Protein 4TTN (pdb70)

Structure (mmCIF, N/CA/C/O backbone):
data_4TTN
#
_entry.id   4TTN
#
_cell.length_a   22.186
_cell.length_b   25.923
_cell.length_c   37.713
_cell.angle_alpha   93.80
_cell.angle_beta   106.59
_cell.angle_gamma   99.91
#
_symmetry.space_group_name_H-M   'P -1'
#
loop_
_entity.id
_entity.type
_entity.pdbx_description
1 polymer Kalata-B1
2 polymer 'D-kalata B1'
3 non-polymer (4S)-2-METHYL-2,4-PENTANEDIOL
4 water water
#
loop_
_atom_site.group_PDB
_atom_site.id
_atom_site.type_symbol
_atom_site.label_atom_id
_atom_site.label_alt_id
_atom_site.label_comp_id
_atom_site.label_asym_id
_atom_site.label_entity_id
_atom_site.label_seq_id
_atom_site.pdbx_PDB_ins_code
_atom_site.Cartn_x
_atom_site.Cartn_y
_atom_site.Cartn_z
_atom_site.occupancy
_atom_site.B_iso_or_equiv
_atom_site.auth_seq_id
_atom_site.auth_comp_id
_atom_site.auth_asym_id
_atom_site.auth_atom_id
_atom_site.pdbx_PDB_model_num
ATOM 1 N N . GLY A 1 1 ? 9.528 25.156 76.655 1.00 12.38 1 GLY A N 1
ATOM 2 C CA . GLY A 1 1 ? 9.200 25.146 75.242 1.00 13.95 1 GLY A CA 1
ATOM 3 C C . GLY A 1 1 ? 9.653 23.897 74.509 1.00 11.12 1 GLY A C 1
ATOM 4 O O . GLY A 1 1 ? 9.292 23.683 73.354 1.00 13.76 1 GLY A O 1
ATOM 5 N N . LEU A 1 2 ? 10.444 23.067 75.180 1.00 9.42 2 LEU A N 1
ATOM 6 C CA . LEU A 1 2 ? 10.981 21.855 74.564 1.00 10.46 2 LEU A CA 1
ATOM 7 C C . LEU A 1 2 ? 10.152 20.629 74.930 1.00 8.31 2 LEU A C 1
ATOM 8 O O . LEU A 1 2 ? 9.861 20.412 76.101 1.00 7.92 2 LEU A O 1
ATOM 13 N N . PRO A 1 3 ? 9.791 19.808 73.933 1.00 8.46 3 PRO A N 1
ATOM 14 C CA . PRO A 1 3 ? 8.958 18.629 74.186 1.00 8.41 3 PRO A CA 1
ATOM 15 C C . PRO A 1 3 ? 9.802 17.439 74.649 1.00 6.96 3 PRO A C 1
ATOM 16 O O . PRO A 1 3 ? 9.914 16.425 73.962 1.00 8.36 3 PRO A O 1
ATOM 20 N N . VAL A 1 4 ? 10.379 17.589 75.834 1.00 7.53 4 VAL A N 1
ATOM 21 C CA . VAL A 1 4 ? 11.378 16.667 76.332 1.00 7.08 4 VAL A CA 1
ATOM 22 C C . VAL A 1 4 ? 10.943 16.074 77.667 1.00 7.17 4 VAL A C 1
ATOM 23 O O . VAL A 1 4 ? 11.775 15.631 78.466 1.00 9.98 4 VAL A O 1
ATOM 27 N N . CYS A 1 5 ? 9.633 16.03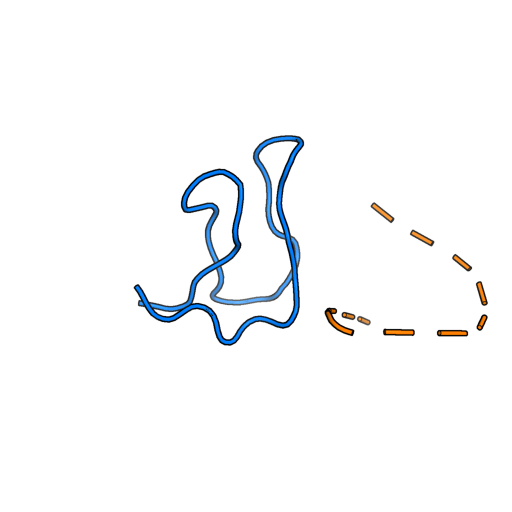4 77.880 1.00 6.41 5 CYS A N 1
ATOM 28 C CA . CYS A 1 5 ? 9.070 15.517 79.116 1.00 6.89 5 CYS A CA 1
ATOM 29 C C . CYS A 1 5 ? 8.618 14.067 79.020 1.00 7.29 5 CYS A C 1
ATOM 30 O O . CYS A 1 5 ? 8.267 13.489 80.048 1.00 8.56 5 CYS A O 1
ATOM 33 N N . ALA A 1 6 ? 8.611 13.494 77.813 1.00 6.32 6 ALA A N 1
ATOM 34 C CA . ALA A 1 6 ? 8.091 12.138 77.618 1.00 6.85 6 ALA A CA 1
ATOM 35 C C . ALA A 1 6 ? 6.672 12.042 78.191 1.00 6.68 6 ALA A C 1
ATOM 36 O O . ALA A 1 6 ? 6.315 11.090 78.889 1.00 6.95 6 ALA A O 1
ATOM 38 N N . GLU A 1 7 ? 5.857 13.042 77.874 1.00 6.66 7 GLU A N 1
ATOM 39 C CA . GLU A 1 7 ? 4.523 13.132 78.438 1.00 6.28 7 GLU A CA 1
ATOM 40 C C . GLU A 1 7 ? 3.643 13.980 77.547 1.00 6.21 7 GLU A C 1
ATOM 41 O O . GLU A 1 7 ? 4.057 15.056 77.087 1.00 6.43 7 GLU A O 1
ATOM 47 N N . THR A 1 8 ? 2.423 13.506 77.316 1.00 5.39 8 THR A N 1
ATOM 48 C CA . THR A 1 8 ? 1.381 14.315 76.700 1.00 6.82 8 THR A CA 1
ATOM 49 C C . THR A 1 8 ? 0.398 14.778 77.771 1.00 5.83 8 THR A C 1
ATOM 50 O O . THR A 1 8 ? 0.363 14.241 78.884 1.00 6.94 8 THR A O 1
ATOM 54 N N . CYS A 1 9 ? -0.402 15.782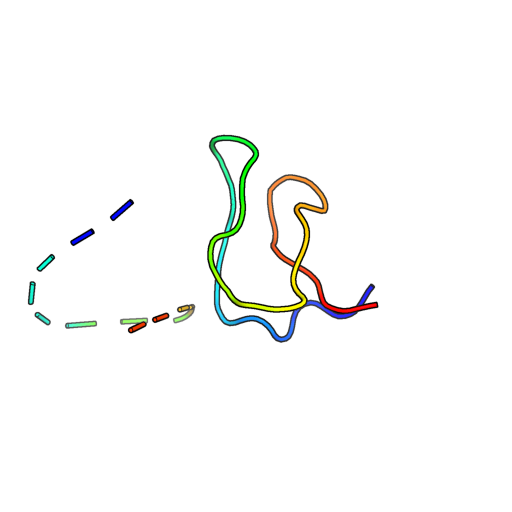 77.426 1.00 5.57 9 CYS A N 1
ATOM 55 C CA . CYS A 1 9 ? -1.356 16.352 78.372 1.00 6.72 9 CYS A CA 1
ATOM 56 C C . CYS A 1 9 ? -2.672 16.649 77.673 1.00 5.52 9 CYS A C 1
ATOM 57 O O . CYS A 1 9 ? -3.158 17.785 77.666 1.00 6.41 9 CYS A O 1
ATOM 60 N N . VAL A 1 10 ? -3.265 15.617 77.089 1.00 6.36 10 VAL A N 1
ATOM 61 C CA . VAL A 1 10 ? -4.536 15.796 76.412 1.00 6.82 10 VAL A CA 1
ATOM 62 C C . VAL A 1 10 ? -5.572 16.420 77.342 1.00 6.75 10 VAL A C 1
ATOM 63 O O . VAL A 1 10 ? -6.327 17.300 76.935 1.00 6.89 10 VAL A O 1
ATOM 67 N N . GLY A 1 11 ? -5.572 16.004 78.603 1.00 7.12 11 GLY A N 1
ATOM 68 C CA . GLY A 1 11 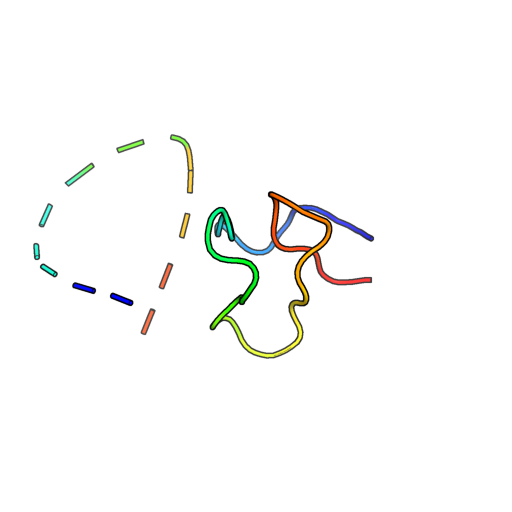? -6.498 16.552 79.580 1.00 9.12 11 GLY A CA 1
ATOM 69 C C . GLY A 1 11 ? -6.150 17.925 80.133 1.00 9.26 11 GLY A C 1
ATOM 70 O O . GLY A 1 11 ? -6.915 18.479 80.924 1.00 10.90 11 GLY 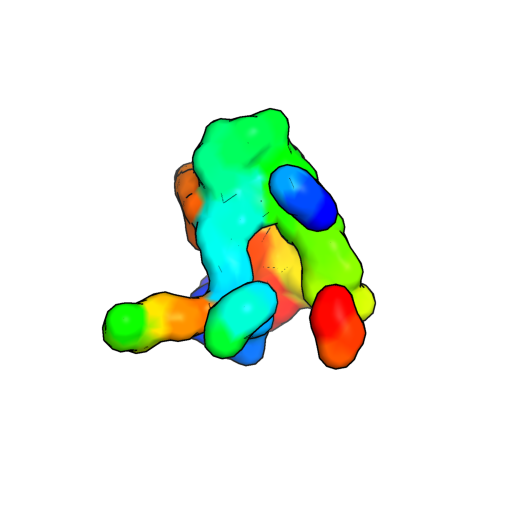A O 1
ATOM 71 N N . GLY A 1 12 ? -5.005 18.476 79.734 1.00 7.44 12 GLY A N 1
ATOM 72 C CA . GLY A 1 12 ? -4.635 19.838 80.096 1.00 8.71 12 GLY A CA 1
ATOM 73 C C . GLY A 1 12 ? -3.583 19.987 81.177 1.00 9.04 12 GLY A C 1
ATOM 74 O O . GLY A 1 12 ? -3.151 21.102 81.463 1.00 10.00 12 GLY A O 1
ATOM 75 N N . THR A 1 13 ? -3.165 18.877 81.779 1.00 8.42 13 THR A N 1
ATOM 76 C CA A THR A 1 13 ? -2.227 18.904 82.899 0.63 10.38 13 THR A CA 1
ATOM 77 C CA B THR A 1 13 ? -2.182 18.943 82.856 0.37 10.38 13 THR A CA 1
ATOM 78 C C . THR A 1 13 ? -1.065 17.928 82.691 1.00 8.18 13 THR A C 1
ATOM 79 O O . THR A 1 13 ? -1.274 16.801 82.236 1.00 10.82 13 THR A O 1
ATOM 86 N N . CYS A 1 14 ? 0.136 18.361 83.045 1.00 7.87 14 CYS A N 1
ATOM 87 C CA . CYS A 1 14 ? 1.325 17.522 83.061 1.00 7.77 14 CYS A CA 1
ATOM 88 C C . CYS A 1 14 ? 1.692 17.187 84.482 1.00 7.99 14 CYS A C 1
ATOM 89 O O . CYS A 1 14 ? 1.556 18.037 85.370 1.00 9.87 14 CYS A O 1
ATOM 92 N N . ASN A 1 15 ? 2.205 15.977 84.686 1.00 8.42 15 ASN A N 1
ATOM 93 C CA . ASN A 1 15 ? 2.605 15.536 86.012 1.00 8.96 15 ASN A CA 1
ATOM 94 C C . ASN A 1 15 ? 4.115 15.501 86.214 1.00 9.28 15 ASN A C 1
ATOM 95 O O . ASN A 1 15 ? 4.578 15.375 87.343 1.00 12.63 15 ASN A O 1
ATOM 100 N N . THR A 1 16 ? 4.892 15.633 85.145 1.00 8.17 16 THR A N 1
ATOM 101 C CA . THR A 1 16 ? 6.347 15.606 85.273 1.00 9.51 16 THR A CA 1
ATOM 102 C C . THR A 1 16 ? 6.852 16.920 85.880 1.00 9.51 16 THR A C 1
ATOM 103 O O . THR A 1 16 ? 6.491 18.002 85.416 1.00 9.34 16 THR A O 1
ATOM 107 N N . PRO A 1 17 ? 7.683 16.841 86.934 1.00 9.30 17 PRO A N 1
ATO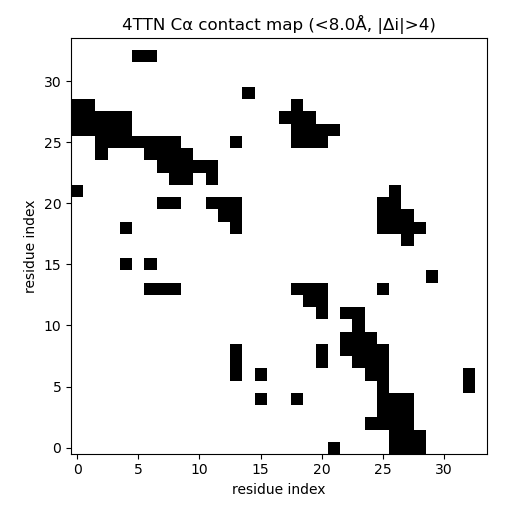M 108 C CA . PRO A 1 17 ? 8.204 18.066 87.553 1.00 9.89 17 PRO 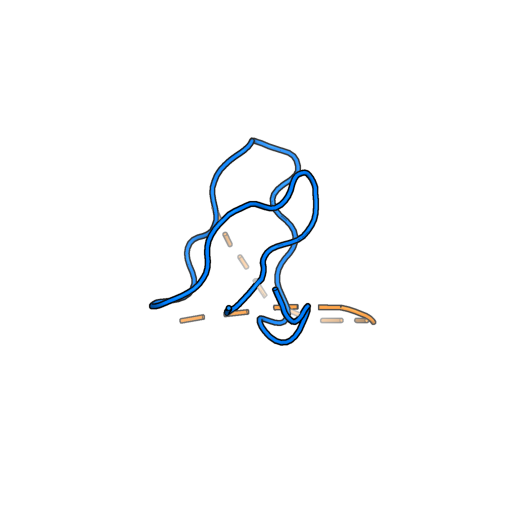A CA 1
ATOM 109 C C . PRO A 1 17 ? 8.891 18.978 86.549 1.00 10.00 17 PRO A C 1
ATOM 110 O O . PRO A 1 17 ? 9.711 18.515 85.755 1.00 11.59 17 PRO A O 1
ATOM 114 N N . GLY A 1 18 ? 8.539 20.256 86.572 1.00 8.97 18 GLY A N 1
ATOM 115 C CA . GLY A 1 18 ? 9.159 21.228 85.695 1.00 11.12 18 GLY A CA 1
ATOM 116 C C . GLY A 1 18 ? 8.509 21.346 84.325 1.00 10.04 18 GLY A C 1
ATOM 117 O O . GLY A 1 18 ? 8.866 22.229 83.544 1.00 12.00 18 GLY A O 1
ATOM 118 N N . CYS A 1 19 ? 7.560 20.463 84.026 1.00 8.09 19 CYS A N 1
ATOM 119 C CA . CYS A 1 19 ? 6.877 20.495 82.741 1.00 7.06 19 CYS A CA 1
ATOM 120 C C . CYS A 1 19 ? 5.505 21.118 82.853 1.00 8.32 19 CYS A C 1
ATOM 121 O O . CYS A 1 19 ? 4.841 21.019 83.888 1.00 9.65 19 CYS A O 1
ATOM 124 N N . THR A 1 20 ? 5.077 21.747 81.772 1.00 7.15 20 THR A N 1
ATOM 125 C CA A THR A 1 20 ? 3.776 22.412 81.694 0.66 7.12 20 THR A CA 1
ATOM 126 C CA B THR A 1 20 ? 3.745 22.296 81.748 0.34 7.23 20 THR A CA 1
ATOM 127 C C . THR A 1 20 ? 3.111 22.037 80.379 1.00 6.42 20 THR A C 1
ATOM 128 O O . THR A 1 20 ? 3.788 21.626 79.441 1.00 6.46 20 THR A O 1
ATOM 135 N N . CYS A 1 21 ? 1.802 22.227 80.282 1.00 5.96 21 CYS A N 1
ATOM 136 C CA . CYS A 1 21 ? 1.090 21.747 79.113 1.00 6.61 21 CYS A CA 1
ATOM 137 C C . CYS A 1 21 ? 1.021 22.762 77.985 1.00 5.72 21 CYS A C 1
ATOM 138 O O . CYS A 1 21 ? 0.282 23.742 78.080 1.00 7.50 21 CYS A O 1
ATOM 141 N N . SER A 1 22 ? 1.807 22.553 76.938 1.00 5.92 22 SER A N 1
ATOM 142 C CA A SER A 1 22 ? 1.621 23.279 75.691 0.22 7.14 22 SER A CA 1
ATOM 143 C CA B SER A 1 22 ? 1.636 23.277 75.689 0.78 7.06 22 SER A CA 1
ATOM 144 C C . SER A 1 22 ? 0.675 22.423 74.875 1.00 6.13 22 SER A C 1
ATOM 145 O O . SER A 1 22 ? 1.107 21.581 74.077 1.00 6.75 22 SER A O 1
ATOM 150 N N . TRP A 1 23 ? -0.618 22.608 75.115 1.00 6.47 23 TRP A N 1
ATOM 151 C CA . TRP A 1 23 ? -1.607 21.590 74.755 1.00 6.47 23 TRP A CA 1
ATOM 152 C C . TRP A 1 23 ? -1.442 21.101 73.326 1.00 5.94 23 TRP A C 1
ATOM 153 O O . TRP A 1 23 ? -1.426 21.904 72.407 1.00 6.65 23 TRP A O 1
ATOM 164 N N . PRO A 1 24 ? -1.362 19.773 73.124 1.00 6.08 24 PRO A N 1
ATOM 165 C CA 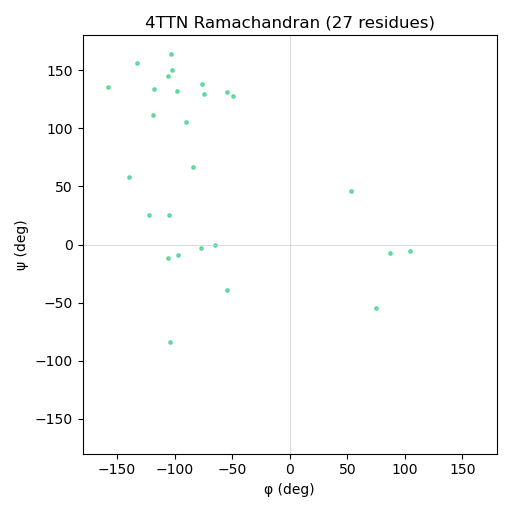. PRO A 1 24 ? -1.512 18.659 74.070 1.00 6.47 24 PRO A CA 1
ATOM 166 C C . PRO A 1 24 ? -0.198 17.988 74.476 1.00 5.78 24 PRO A C 1
ATOM 167 O O . PRO A 1 24 ? -0.213 16.806 74.841 1.00 5.98 24 PRO A O 1
ATOM 171 N N . VAL A 1 25 ? 0.913 18.711 74.407 1.00 5.92 25 VAL A N 1
ATOM 172 C CA . VAL A 1 25 ? 2.227 18.137 74.668 1.00 6.51 25 VAL A CA 1
ATOM 173 C C . VAL A 1 25 ? 2.885 18.815 75.864 1.00 5.65 25 VAL A C 1
ATOM 174 O O . VAL A 1 25 ? 2.885 20.041 75.962 1.00 6.35 25 VAL A O 1
ATOM 178 N N . CYS A 1 26 ? 3.454 18.036 76.776 1.00 6.09 26 CYS A N 1
ATOM 179 C CA . CYS A 1 26 ? 4.150 18.631 77.910 1.00 5.77 26 CYS A CA 1
ATOM 180 C C . CYS A 1 26 ? 5.497 19.161 77.471 1.00 6.42 26 CYS A C 1
ATOM 181 O O . CYS A 1 26 ? 6.204 18.517 76.692 1.00 7.50 26 CYS A O 1
ATOM 184 N N . THR A 1 27 ? 5.857 20.338 77.954 1.00 6.01 27 THR A N 1
ATOM 185 C CA . THR A 1 27 ? 7.127 20.926 77.587 1.00 7.18 27 THR A CA 1
ATOM 186 C C . THR A 1 27 ? 7.860 21.445 78.804 1.00 7.08 27 THR A C 1
ATOM 187 O O . THR A 1 27 ? 7.269 21.745 79.846 1.00 7.48 27 THR A O 1
ATOM 191 N N . ARG A 1 28 ? 9.172 21.530 78.645 1.00 7.56 28 ARG A N 1
ATOM 192 C CA . ARG A 1 28 ? 10.055 22.133 79.624 1.00 9.23 28 ARG A CA 1
ATOM 193 C C . ARG A 1 28 ? 10.718 23.298 78.925 1.00 10.94 28 ARG A C 1
ATOM 194 O O . ARG A 1 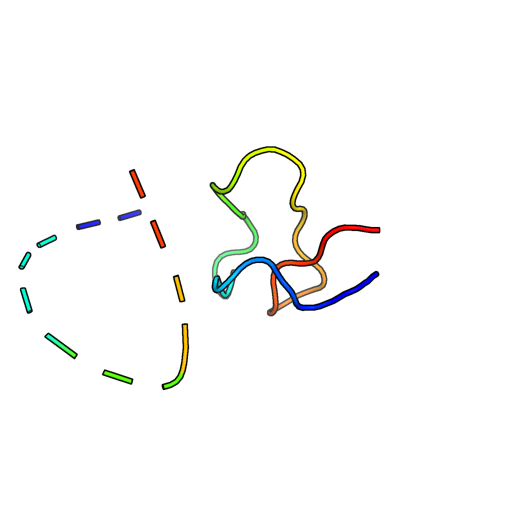28 ? 11.503 23.095 78.002 1.00 12.68 28 ARG A O 1
ATOM 202 N N . ASN A 1 29 ? 10.371 24.510 79.346 1.00 13.34 29 ASN A N 1
ATOM 203 C CA . ASN A 1 29 ? 10.874 25.728 78.715 1.00 20.33 29 ASN A CA 1
ATOM 204 C C . ASN A 1 29 ? 10.635 25.743 77.204 1.00 17.63 29 ASN A C 1
ATOM 205 O O . ASN A 1 29 ? 11.551 26.027 76.424 1.00 20.99 29 ASN A O 1
ATOM 210 N N . GLY B 2 1 ? -1.926 10.143 86.603 1.00 9.99 1 GLY B N 1
ATOM 211 C CA . GLY B 2 1 ? -3.030 10.039 85.669 1.00 10.15 1 GLY B CA 1
ATOM 212 C C . GLY B 2 1 ? -3.707 8.685 85.597 1.00 10.30 1 GLY B C 1
ATOM 213 O O . GLY B 2 1 ? -4.581 8.489 84.749 1.00 12.27 1 GLY B O 1
ATOM 242 N N . GLY B 2 6 ? 1.796 -0.781 84.407 1.00 7.77 6 GLY B N 1
ATOM 243 C CA . GLY B 2 6 ? 2.151 -1.989 83.672 1.00 8.37 6 GLY B CA 1
ATOM 244 C C . GLY B 2 6 ? 3.083 -1.686 82.514 1.00 7.10 6 GLY B C 1
ATOM 245 O O . GLY B 2 6 ? 4.058 -2.391 82.260 1.00 7.58 6 GLY B O 1
ATOM 275 N N . GLY B 2 11 ? 5.793 4.834 71.788 1.00 11.37 11 GLY B N 1
ATOM 276 C CA . GLY B 2 11 ? 6.858 5.677 71.281 1.00 12.46 11 GLY B CA 1
ATOM 277 C C . GLY B 2 11 ? 7.052 6.985 72.028 1.00 11.63 11 GLY B C 1
ATOM 278 O O . GLY B 2 11 ? 7.951 7.754 71.690 1.00 14.26 11 GLY B O 1
ATOM 279 N N . GLY B 2 12 ? 6.240 7.231 73.055 1.00 10.68 12 GLY B N 1
ATOM 280 C CA . GLY B 2 12 ? 6.219 8.518 73.737 1.00 10.49 12 GLY B CA 1
ATOM 281 C C . GLY B 2 12 ? 6.899 8.591 75.095 1.00 11.04 12 GLY B C 1
ATOM 282 O O . GLY B 2 12 ? 6.810 9.627 75.748 1.00 11.47 12 GLY B O 1
ATOM 322 N N . GLY B 2 18 ? 8.423 7.506 88.221 1.00 13.11 18 GLY B N 1
ATOM 323 C CA . GLY B 2 18 ? 7.159 7.958 88.754 1.00 13.98 18 GLY B CA 1
ATOM 324 C C . GLY B 2 18 ? 6.026 7.908 87.744 1.00 11.92 18 GLY B C 1
ATOM 325 O O . GLY B 2 18 ? 4.978 8.504 87.952 1.00 13.88 18 GLY B O 1
#

InterPro domains:
  IPR005535 Cyclotide [PF03784] (89-117)
  IPR005535 Cyclotide [PS51052] (89-117)
  IPR012324 Cyclotide, moebius, conserved site [PS60009] (93-102)
  IPR036146 Cyclotide superfamily [SSF57038] (82-109)

Nearest PDB structures (foldseek):
  4ttn-assembly1_A  TM=1.036E+00  e=5.503E-06  Oldenlandia affinis
  4ttm-assembly1_A  TM=1.033E+00  e=9.277E-06  Oldenlandia affinis
  4tto-assembly1_A  TM=1.023E+00  e=2.271E-05  Oldenlandia affinis
  4tto-assembly2_B  TM=3.245E-01  e=1.956E-05  synthetic construct
  4ttm-assembly2_B  TM=3.343E-01  e=4.445E-05  Oldenlandia affinis

Radius of gyration: 8.78 Å; Cα contacts (8 Å, |Δi|>4): 65; chains: 2; bounding box: 18×28×18 Å

Sequence (34 aa):
GLPVCAETCVGGTTCNTPGCTTCSSWPVCTRNGGGGG

B-factor: mean 11.93, std 6.75, range [5.39, 38.64]

Organism: Oldenlandia affinis (NCBI:txid60225)

Secondary structure (DSSP, 8-state):
-B--SS-B-TTS---STT-EEETTEEEB-/-----

Foldseek 3Di:
DALPQPDFQCVQADDGPQWGHPPGGTDHD/DVVPD

Solvent-accessible surface area: 3640 Å² total